Protein AF-A0A975DKU7-F1 (afdb_monomer_lite)

Organism: NCBI:txid882626

Foldseek 3Di:
DQLVDAPRKDFFDFDFPVCVPSWAFPWFPFKAKKFKKAFLPADDDDLDPDDLLVFAEEDAPRDPQQRVCVVSPDDVVGRYHHDHDVLVRVVCRLVVVGGIGIGRADDVVSCVVNVHDPNRMDTPVVDIDITTTTMTHRPNYDDPDD

Sequence (146 aa):
MANENKNTVIYSLFRTSKRESNFHWIGPLGAIPFYVYTTSDGSIVDLVNNDLDDYIAVAVRDSAEADLLKQKGFHESRNLIVVKDYLAVWTMLKLKRADFTIAHKPYQGIIEEAHLKEEDFKTLETISLSMPLYVAASLSTDLETR

Structure (mmCIF, N/CA/C/O backbone):
data_AF-A0A975DKU7-F1
#
_entry.id   AF-A0A975DKU7-F1
#
loop_
_atom_site.group_PDB
_atom_site.id
_atom_site.type_symbol
_atom_site.label_atom_id
_atom_site.label_alt_id
_atom_site.label_comp_id
_atom_site.label_asym_id
_atom_site.label_entity_id
_atom_site.label_seq_id
_atom_site.pdbx_PDB_ins_code
_atom_site.Cartn_x
_atom_site.Cartn_y
_atom_site.Cartn_z
_atom_site.occupancy
_atom_site.B_iso_or_equiv
_atom_site.auth_seq_id
_atom_site.auth_comp_id
_atom_site.auth_asym_id
_atom_site.auth_atom_id
_atom_site.pdbx_PDB_model_num
ATOM 1 N N . MET A 1 1 ? 5.394 8.937 -22.432 1.00 52.25 1 MET A N 1
ATOM 2 C CA . MET A 1 1 ? 5.814 8.613 -21.040 1.00 52.25 1 MET A CA 1
ATOM 3 C C . MET A 1 1 ? 7.195 7.939 -21.072 1.00 52.25 1 MET A C 1
ATOM 5 O O . MET A 1 1 ? 7.672 7.632 -22.155 1.00 52.25 1 MET A O 1
ATOM 9 N N . ALA A 1 2 ? 7.885 7.739 -19.938 1.00 61.38 2 ALA A N 1
ATOM 10 C CA . ALA A 1 2 ? 9.264 7.204 -19.930 1.00 61.38 2 ALA A CA 1
ATOM 11 C C . ALA A 1 2 ? 9.408 5.786 -20.541 1.00 61.38 2 ALA A C 1
ATOM 13 O O . ALA A 1 2 ? 10.485 5.420 -20.996 1.00 61.38 2 ALA A O 1
ATOM 14 N N . ASN A 1 3 ? 8.325 5.008 -20.599 1.00 60.31 3 ASN A N 1
ATOM 15 C CA . ASN A 1 3 ? 8.243 3.657 -21.175 1.00 60.31 3 ASN A CA 1
ATOM 16 C C . ASN A 1 3 ? 8.091 3.612 -22.710 1.00 60.31 3 ASN A C 1
ATOM 18 O O . ASN A 1 3 ? 7.922 2.532 -23.267 1.00 60.31 3 ASN A O 1
ATOM 22 N N . GLU A 1 4 ? 8.087 4.762 -23.386 1.00 64.06 4 GLU A N 1
ATOM 23 C CA . GLU A 1 4 ? 7.928 4.847 -24.848 1.00 64.06 4 GLU A CA 1
ATOM 24 C C . GLU A 1 4 ? 9.229 5.289 -25.532 1.00 64.06 4 GLU A C 1
ATOM 26 O O . GLU A 1 4 ? 9.438 5.036 -26.718 1.00 64.06 4 GLU A O 1
ATOM 31 N N . ASN A 1 5 ? 10.162 5.870 -24.774 1.00 70.31 5 ASN A N 1
ATOM 32 C CA . ASN A 1 5 ? 11.401 6.421 -25.304 1.00 70.31 5 ASN A CA 1
ATOM 33 C C . ASN A 1 5 ? 12.505 5.360 -25.343 1.00 70.31 5 ASN A C 1
ATOM 35 O O . ASN A 1 5 ? 12.824 4.732 -24.330 1.00 70.31 5 ASN A O 1
ATOM 39 N N . LYS A 1 6 ? 13.124 5.199 -26.515 1.00 72.44 6 LYS A N 1
ATOM 40 C CA . LYS A 1 6 ? 14.262 4.294 -26.706 1.00 72.44 6 LYS A CA 1
ATOM 41 C C . LYS A 1 6 ? 15.428 4.705 -25.798 1.00 72.44 6 LYS A C 1
ATOM 43 O O . LYS A 1 6 ? 15.621 5.893 -25.547 1.00 72.44 6 LYS A O 1
ATOM 48 N N . ASN A 1 7 ? 16.202 3.730 -25.316 1.00 72.75 7 ASN A N 1
ATOM 49 C CA . ASN A 1 7 ? 17.373 3.932 -24.449 1.00 72.75 7 ASN A CA 1
ATOM 50 C C . ASN A 1 7 ? 17.055 4.621 -23.109 1.00 72.75 7 ASN A C 1
ATOM 52 O O . ASN A 1 7 ? 17.897 5.322 -22.549 1.00 72.75 7 ASN A O 1
ATOM 56 N N . THR A 1 8 ? 15.842 4.424 -22.585 1.00 78.94 8 THR A N 1
ATOM 57 C CA . THR A 1 8 ? 15.452 4.946 -21.268 1.00 78.94 8 THR A CA 1
ATOM 58 C C . THR A 1 8 ? 15.584 3.860 -20.209 1.00 78.94 8 THR A C 1
ATOM 60 O O . THR A 1 8 ? 14.974 2.793 -20.326 1.00 78.94 8 THR A O 1
ATOM 63 N N . VAL A 1 9 ? 16.354 4.162 -19.162 1.00 80.25 9 VAL A N 1
ATOM 64 C CA . VAL A 1 9 ? 16.490 3.345 -17.951 1.00 80.25 9 VAL A CA 1
ATOM 65 C C . VAL A 1 9 ? 15.827 4.073 -16.788 1.00 80.25 9 VAL A C 1
ATOM 67 O O . VAL A 1 9 ? 16.052 5.262 -16.570 1.00 80.25 9 VAL A O 1
ATOM 70 N N . ILE A 1 10 ? 15.007 3.343 -16.042 1.00 82.19 10 ILE A N 1
ATOM 71 C CA . ILE A 1 10 ? 14.333 3.794 -14.831 1.00 82.19 10 ILE A CA 1
ATOM 72 C C . ILE A 1 10 ? 14.997 3.101 -13.647 1.00 82.19 10 ILE A C 1
ATOM 74 O O . ILE A 1 10 ? 15.033 1.871 -13.562 1.00 82.19 10 ILE A O 1
ATOM 78 N N . TYR A 1 11 ? 15.511 3.911 -12.729 1.00 81.62 11 TYR A N 1
ATOM 79 C CA . TYR A 1 11 ? 16.084 3.455 -11.471 1.00 81.62 11 TYR A CA 1
ATOM 80 C C . TYR A 1 11 ? 15.029 3.499 -10.362 1.00 81.62 11 TYR A C 1
ATOM 82 O O . TYR A 1 11 ? 14.136 4.345 -10.381 1.00 81.62 11 TYR A O 1
ATOM 90 N N . SER A 1 12 ? 15.162 2.605 -9.380 1.00 83.94 12 SER A N 1
ATOM 91 C CA . SER A 1 12 ? 14.363 2.606 -8.148 1.00 83.94 12 SER A CA 1
ATOM 92 C C . SER A 1 12 ? 12.852 2.456 -8.369 1.00 83.94 12 SER A C 1
ATOM 94 O O . SER A 1 12 ? 12.054 3.211 -7.815 1.00 83.94 12 SER A O 1
ATOM 96 N N . LEU A 1 13 ? 12.446 1.459 -9.160 1.00 88.88 13 LEU A N 1
ATOM 97 C CA . LEU A 1 13 ? 11.037 1.166 -9.429 1.00 88.88 13 LEU A CA 1
ATOM 98 C C . LEU A 1 13 ? 10.574 -0.088 -8.679 1.00 88.88 13 LEU A C 1
ATOM 100 O O . LEU A 1 13 ? 11.222 -1.131 -8.754 1.00 88.88 13 LEU A O 1
ATOM 104 N N . PHE A 1 14 ? 9.419 -0.027 -8.015 1.00 90.12 14 PHE A N 1
ATOM 105 C CA . PHE A 1 14 ? 8.761 -1.246 -7.545 1.00 90.12 14 PHE A CA 1
ATOM 106 C C . PHE A 1 14 ? 8.181 -2.037 -8.714 1.00 90.12 14 PHE A C 1
ATOM 108 O O . PHE A 1 14 ? 7.436 -1.492 -9.540 1.00 90.12 14 PHE A O 1
ATOM 115 N N . ARG A 1 15 ? 8.490 -3.334 -8.739 1.00 90.56 15 ARG A N 1
ATOM 116 C CA . ARG A 1 15 ? 7.878 -4.304 -9.643 1.00 90.56 15 ARG A CA 1
ATOM 117 C C . ARG A 1 15 ? 6.507 -4.686 -9.105 1.00 90.56 15 ARG A C 1
ATOM 119 O O . ARG A 1 15 ? 6.398 -5.203 -7.999 1.00 90.56 15 ARG A O 1
ATOM 126 N N . THR A 1 16 ? 5.473 -4.377 -9.877 1.00 91.50 16 THR A N 1
ATOM 127 C CA . THR A 1 16 ? 4.075 -4.668 -9.541 1.00 91.50 16 THR A CA 1
ATOM 128 C C . THR A 1 16 ? 3.430 -5.418 -10.691 1.00 91.50 16 THR A C 1
ATOM 130 O O . THR A 1 16 ? 3.835 -5.259 -11.844 1.00 91.50 16 THR A O 1
ATOM 133 N N . SER A 1 17 ? 2.373 -6.164 -10.400 1.00 89.81 17 SER A N 1
ATOM 134 C CA . SER A 1 17 ? 1.578 -6.916 -11.373 1.00 89.81 17 SER A CA 1
ATOM 135 C C . SER A 1 17 ? 1.093 -6.014 -12.511 1.00 89.81 17 SER A C 1
ATOM 137 O O . SER A 1 17 ? 1.101 -6.404 -13.674 1.00 89.81 17 SER A O 1
ATOM 139 N N . LYS A 1 18 ? 0.744 -4.758 -12.197 1.00 90.94 18 LYS A N 1
ATOM 140 C CA . LYS A 1 18 ? 0.323 -3.753 -13.184 1.00 90.94 18 LYS A CA 1
ATOM 141 C C . LYS A 1 18 ? 1.437 -3.323 -14.140 1.00 90.94 18 LYS A C 1
ATOM 143 O O . LYS A 1 18 ? 1.153 -2.931 -15.272 1.00 90.94 18 LYS A O 1
ATOM 148 N N . ARG A 1 19 ? 2.686 -3.312 -13.670 1.00 89.69 19 ARG A N 1
ATOM 149 C CA . ARG A 1 19 ? 3.863 -2.850 -14.425 1.00 89.69 19 ARG A CA 1
ATOM 150 C C . ARG A 1 19 ? 4.666 -3.986 -15.033 1.00 89.69 19 ARG A C 1
ATOM 152 O O . ARG A 1 19 ? 5.555 -3.708 -15.830 1.00 89.69 19 ARG A O 1
ATOM 159 N N . GLU A 1 20 ? 4.347 -5.223 -14.678 1.00 91.50 20 GLU A N 1
ATOM 160 C CA . GLU A 1 20 ? 5.094 -6.417 -15.049 1.00 91.50 20 GLU A CA 1
ATOM 161 C C . GLU A 1 20 ? 5.370 -6.486 -16.553 1.00 91.50 20 GLU A C 1
ATOM 163 O O . GLU A 1 20 ? 6.514 -6.660 -16.960 1.00 91.50 20 GLU A O 1
ATOM 168 N N . SER A 1 21 ? 4.347 -6.232 -17.369 1.00 91.00 21 SER A N 1
ATOM 169 C CA . SER A 1 21 ? 4.423 -6.257 -18.831 1.00 91.00 21 SER A CA 1
ATOM 170 C C . SER A 1 21 ? 4.920 -4.962 -19.476 1.00 91.00 21 SER A C 1
ATOM 172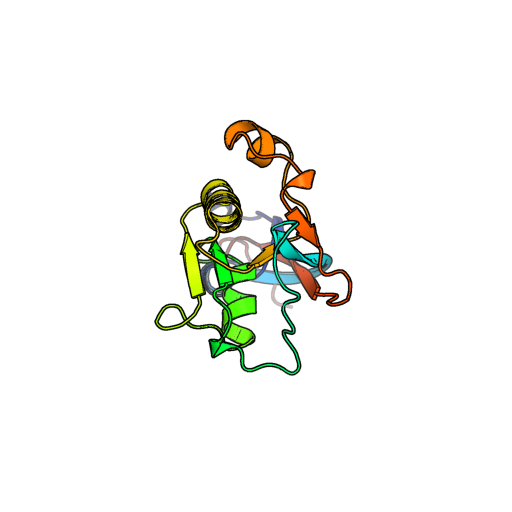 O O . SER A 1 21 ? 5.004 -4.904 -20.697 1.00 91.00 21 SER A O 1
ATOM 174 N N . ASN A 1 22 ? 5.181 -3.901 -18.707 1.00 87.69 22 ASN A N 1
ATOM 175 C CA . ASN A 1 22 ? 5.426 -2.558 -19.252 1.00 87.69 22 ASN A CA 1
ATOM 176 C C . ASN A 1 22 ? 6.913 -2.216 -19.383 1.00 87.69 22 ASN A C 1
ATOM 178 O O . ASN A 1 22 ? 7.241 -1.147 -19.901 1.00 87.69 22 ASN A O 1
ATOM 182 N N . PHE A 1 23 ? 7.800 -3.080 -18.888 1.00 89.31 23 PHE A N 1
ATOM 183 C CA . PHE A 1 23 ? 9.234 -2.832 -18.835 1.00 89.31 23 PHE A CA 1
ATOM 184 C C . PHE A 1 23 ? 10.042 -4.110 -19.028 1.00 89.31 23 PHE A C 1
ATOM 186 O O . PHE A 1 23 ? 9.603 -5.203 -18.675 1.00 89.31 23 PHE A O 1
ATOM 193 N N . HIS A 1 24 ? 11.277 -3.939 -19.491 1.00 88.62 24 HIS A N 1
ATOM 194 C CA . HIS A 1 24 ? 12.308 -4.961 -19.366 1.00 88.62 24 HIS A CA 1
ATOM 195 C C . HIS A 1 24 ? 12.924 -4.862 -17.968 1.00 88.62 24 HIS A C 1
ATOM 197 O O . HIS A 1 24 ? 13.623 -3.894 -17.660 1.00 88.62 24 HIS A O 1
ATOM 203 N N . TRP A 1 25 ? 12.652 -5.837 -17.101 1.00 90.75 25 TRP A N 1
ATOM 204 C CA . TRP A 1 25 ? 13.205 -5.878 -15.743 1.00 90.75 25 TRP A CA 1
ATOM 205 C C . TRP A 1 25 ? 14.655 -6.367 -15.774 1.00 90.75 25 TRP A C 1
ATOM 207 O O . TRP A 1 25 ? 14.902 -7.557 -15.946 1.00 90.75 25 TRP A O 1
ATOM 217 N N . ILE A 1 26 ? 15.610 -5.450 -15.596 1.00 90.25 26 ILE A N 1
ATOM 218 C CA . ILE A 1 26 ? 17.047 -5.756 -15.670 1.00 90.25 26 ILE A CA 1
ATOM 219 C C . ILE A 1 26 ? 17.493 -6.530 -14.426 1.00 90.25 26 ILE A C 1
ATOM 221 O O . ILE A 1 26 ? 18.200 -7.529 -14.528 1.00 90.25 26 ILE A O 1
ATOM 225 N N . GLY A 1 27 ? 17.080 -6.077 -13.241 1.00 88.06 27 GLY A N 1
ATOM 226 C CA . GLY A 1 27 ? 17.447 -6.725 -11.985 1.00 88.06 27 GLY A CA 1
ATOM 227 C C . GLY A 1 27 ? 17.174 -5.871 -10.746 1.00 88.06 27 GLY A C 1
ATOM 228 O O . GLY A 1 27 ? 16.809 -4.696 -10.872 1.00 88.06 27 GLY A O 1
ATOM 229 N N . PRO A 1 28 ? 17.313 -6.459 -9.545 1.00 88.69 28 PRO A N 1
ATOM 230 C CA . PRO A 1 28 ? 17.138 -5.741 -8.292 1.00 88.69 28 PRO A CA 1
ATOM 231 C C . PRO A 1 28 ? 18.277 -4.735 -8.077 1.00 88.69 28 PRO A C 1
ATOM 233 O O . PRO A 1 28 ? 19.443 -5.032 -8.321 1.00 88.69 28 PRO A O 1
ATOM 236 N N . LEU A 1 29 ? 17.928 -3.546 -7.593 1.00 88.75 29 LEU A N 1
ATOM 237 C CA . LEU A 1 29 ? 18.855 -2.478 -7.211 1.00 88.75 29 LEU A CA 1
ATOM 238 C C . LEU A 1 29 ? 19.160 -2.497 -5.705 1.00 88.75 29 LEU A C 1
ATOM 240 O O . LEU A 1 29 ? 20.236 -2.100 -5.272 1.00 88.75 29 LEU A O 1
ATOM 244 N N . GLY A 1 30 ? 18.193 -2.942 -4.910 1.00 87.25 30 GLY A N 1
ATOM 245 C CA . GLY A 1 30 ? 18.225 -2.945 -3.453 1.00 87.25 30 GLY A CA 1
ATOM 246 C C . GLY A 1 30 ? 16.826 -3.212 -2.915 1.00 87.25 30 GLY A C 1
ATOM 247 O O . GLY A 1 30 ? 15.926 -3.557 -3.679 1.00 87.25 30 GLY A O 1
ATOM 248 N N . ALA A 1 31 ? 16.618 -3.033 -1.618 1.00 87.44 31 ALA A N 1
ATOM 249 C CA . ALA A 1 31 ? 15.294 -3.122 -1.019 1.00 87.44 31 ALA A CA 1
ATOM 250 C C . ALA A 1 31 ? 15.120 -2.026 0.027 1.00 87.44 31 ALA A C 1
ATOM 252 O O . ALA A 1 31 ? 16.100 -1.596 0.639 1.00 87.44 31 ALA A O 1
ATOM 253 N N . ILE A 1 32 ? 13.885 -1.566 0.206 1.00 87.50 32 ILE A N 1
ATOM 254 C CA . ILE A 1 32 ? 13.561 -0.568 1.224 1.00 87.50 32 ILE A CA 1
ATOM 255 C C . ILE A 1 32 ? 12.601 -1.157 2.257 1.00 87.50 32 ILE A C 1
ATOM 257 O O . ILE A 1 32 ? 11.763 -1.996 1.898 1.00 87.50 32 ILE A O 1
ATOM 261 N N . PRO A 1 33 ? 12.719 -0.744 3.529 1.00 86.81 33 PRO A N 1
ATOM 262 C CA . PRO A 1 33 ? 11.863 -1.263 4.576 1.00 86.81 33 PRO A CA 1
ATOM 263 C C . PRO A 1 33 ? 10.443 -0.713 4.437 1.00 86.81 33 PRO A C 1
ATOM 265 O O . PRO A 1 33 ? 10.226 0.450 4.104 1.00 86.81 33 PRO A O 1
ATOM 268 N N . PHE A 1 34 ? 9.473 -1.564 4.724 1.00 89.06 34 PHE A N 1
ATOM 269 C CA . PHE A 1 34 ? 8.078 -1.209 4.901 1.00 89.06 34 PHE A CA 1
ATOM 270 C C . PHE A 1 34 ? 7.623 -1.706 6.268 1.00 89.06 34 PHE A C 1
ATOM 272 O O . PHE A 1 34 ? 8.050 -2.758 6.747 1.00 89.06 34 PHE A O 1
ATOM 279 N N . TYR A 1 35 ? 6.725 -0.944 6.874 1.00 88.88 35 TYR A N 1
ATOM 280 C CA . TYR A 1 35 ? 6.186 -1.190 8.198 1.00 88.88 35 TYR A CA 1
ATOM 281 C C . TYR A 1 35 ? 4.669 -1.222 8.134 1.00 88.88 35 TYR A C 1
ATOM 283 O O . TYR A 1 35 ? 4.042 -0.622 7.255 1.00 88.88 35 TYR A O 1
ATOM 291 N N . VAL A 1 36 ? 4.078 -1.920 9.095 1.00 90.44 36 VAL A N 1
ATOM 292 C CA . VAL A 1 36 ? 2.637 -1.891 9.317 1.00 90.44 36 VAL A CA 1
ATOM 293 C C . VAL A 1 36 ? 2.308 -0.656 10.144 1.00 90.44 36 VAL A C 1
ATOM 295 O O . VAL A 1 36 ? 2.844 -0.482 11.236 1.00 90.44 36 VAL A O 1
ATOM 298 N N . TYR A 1 37 ? 1.429 0.188 9.620 1.00 91.62 37 TYR A N 1
ATOM 299 C CA . TYR A 1 37 ? 0.924 1.380 10.288 1.00 91.62 37 TYR A CA 1
ATOM 300 C C . TYR A 1 37 ? -0.532 1.184 10.684 1.00 91.62 37 TYR A C 1
ATOM 302 O O . TYR A 1 37 ? -1.345 0.764 9.865 1.00 91.62 37 TYR A O 1
ATOM 310 N N . THR A 1 38 ? -0.859 1.560 11.915 1.00 92.31 38 THR A N 1
ATOM 311 C CA . THR A 1 38 ? -2.228 1.628 12.445 1.00 92.31 38 THR A CA 1
ATOM 312 C C . THR A 1 38 ? -2.424 2.955 13.187 1.00 92.31 38 THR A C 1
ATOM 314 O O . THR A 1 38 ? -1.467 3.724 13.336 1.00 92.31 38 THR A O 1
ATOM 317 N N . THR A 1 39 ? -3.642 3.267 13.638 1.00 92.00 39 THR A N 1
ATOM 318 C CA . THR A 1 39 ? -3.868 4.446 14.488 1.00 92.00 39 THR A CA 1
ATOM 319 C C . THR A 1 39 ? -3.131 4.294 15.818 1.00 92.00 39 THR A C 1
ATOM 321 O O . THR A 1 39 ? -2.868 3.185 16.286 1.00 92.00 39 THR A O 1
ATOM 324 N N . SER A 1 40 ? -2.775 5.404 16.461 1.00 89.62 40 SER A N 1
ATOM 325 C CA . SER A 1 40 ? -2.040 5.377 17.733 1.00 89.62 40 SER A CA 1
ATOM 326 C C . SER A 1 40 ? -2.773 4.589 18.830 1.00 89.62 40 SER A C 1
ATOM 328 O O . SER A 1 40 ? -2.144 3.862 19.606 1.00 89.62 40 SER A O 1
ATOM 330 N N . ASP A 1 41 ? -4.105 4.619 18.821 1.00 88.94 41 ASP A N 1
ATOM 331 C CA . ASP A 1 41 ? -4.990 3.842 19.695 1.00 88.94 41 ASP A CA 1
ATOM 332 C C . ASP A 1 41 ? -5.436 2.484 19.115 1.00 88.94 41 ASP A C 1
ATOM 334 O O . ASP A 1 41 ? -6.200 1.766 19.756 1.00 88.94 41 ASP A O 1
ATOM 338 N N . GLY A 1 42 ? -4.959 2.118 17.923 1.00 82.69 42 GLY A N 1
ATOM 339 C CA . GLY A 1 42 ? -5.309 0.879 17.234 1.00 82.69 42 GLY A CA 1
ATOM 340 C C . GLY A 1 42 ? -4.725 -0.370 17.896 1.00 82.69 42 GLY A C 1
ATOM 341 O O . GLY A 1 42 ? -3.691 -0.323 18.575 1.00 82.69 42 GLY A O 1
ATOM 342 N N . SER A 1 43 ? -5.389 -1.505 17.693 1.00 79.88 43 SER A N 1
ATOM 343 C CA . SER A 1 43 ? -4.930 -2.814 18.165 1.00 79.88 43 SER A CA 1
ATOM 344 C C . SER A 1 43 ? -3.664 -3.271 17.432 1.00 79.88 43 SER A C 1
ATOM 346 O O . SER A 1 43 ? -3.360 -2.821 16.327 1.00 79.88 43 SER A O 1
ATOM 348 N N . ILE A 1 44 ? -2.915 -4.193 18.042 1.00 79.62 44 ILE A N 1
ATOM 349 C CA . ILE A 1 44 ? -1.807 -4.865 17.355 1.00 79.62 44 ILE A CA 1
ATOM 350 C C . ILE A 1 44 ? -2.400 -5.767 16.267 1.00 79.62 44 ILE A C 1
ATOM 352 O O . ILE A 1 44 ? -3.282 -6.583 16.537 1.00 79.62 44 ILE A O 1
ATOM 356 N N . VAL A 1 45 ? -1.904 -5.612 15.042 1.00 75.50 45 VAL A N 1
ATOM 357 C CA . VAL A 1 45 ? -2.218 -6.484 13.910 1.00 75.50 45 VAL A CA 1
ATOM 358 C C . VAL A 1 45 ? -1.151 -7.570 13.841 1.00 75.50 45 VAL A C 1
ATOM 360 O O . VAL A 1 45 ? 0.018 -7.272 13.594 1.00 75.50 45 VAL A O 1
ATOM 363 N N . ASP A 1 46 ? -1.545 -8.822 14.071 1.00 76.38 46 ASP A N 1
ATOM 364 C CA . ASP A 1 46 ? -0.665 -9.976 13.876 1.00 76.38 46 ASP A CA 1
ATOM 365 C C . ASP A 1 46 ? -0.895 -10.554 12.474 1.00 76.38 46 ASP A C 1
ATOM 367 O O . ASP A 1 46 ? -1.866 -11.263 12.227 1.00 76.38 46 ASP A O 1
ATOM 371 N N . LEU A 1 47 ? 0.009 -10.239 11.543 1.00 73.56 47 LEU A N 1
ATOM 372 C CA . LEU A 1 47 ? -0.037 -10.749 10.165 1.00 73.56 47 LEU A CA 1
ATOM 373 C C . LEU A 1 47 ? 0.506 -12.185 10.019 1.00 73.56 47 LEU A C 1
ATOM 375 O O . LEU A 1 47 ? 0.681 -12.645 8.889 1.00 73.56 47 LEU A O 1
ATOM 379 N N . VAL A 1 48 ? 0.858 -12.854 11.121 1.00 69.94 48 VAL A N 1
ATOM 380 C CA . VAL A 1 48 ? 1.484 -14.184 11.133 1.00 69.94 48 VAL A CA 1
ATOM 381 C C . VAL A 1 48 ? 0.569 -15.233 11.763 1.00 69.94 48 VAL A C 1
ATOM 383 O O . VAL A 1 48 ? 0.450 -16.318 11.200 1.00 69.94 48 VAL A O 1
ATOM 386 N N . ASN A 1 49 ? -0.061 -14.935 12.905 1.00 65.44 49 ASN A N 1
ATOM 387 C CA . ASN A 1 49 ? -0.766 -15.949 13.705 1.00 65.44 49 ASN A CA 1
ATOM 388 C C . ASN A 1 49 ? -2.289 -15.769 13.811 1.00 65.44 49 ASN A C 1
ATOM 390 O O . ASN A 1 49 ? -2.953 -16.693 14.280 1.00 65.44 49 ASN A O 1
ATOM 394 N N . ASN A 1 50 ? -2.844 -14.621 13.411 1.00 64.94 50 ASN A N 1
ATOM 395 C CA . ASN A 1 50 ? -4.288 -14.377 13.473 1.00 64.94 50 ASN A CA 1
ATOM 396 C C . ASN A 1 50 ? -4.986 -14.685 12.148 1.00 64.94 50 ASN A C 1
ATOM 398 O O . ASN A 1 50 ? -4.358 -14.725 11.087 1.00 64.94 50 ASN A O 1
ATOM 402 N N . ASP A 1 51 ? -6.305 -14.872 12.226 1.00 76.12 51 ASP A N 1
ATOM 403 C CA . ASP A 1 51 ? -7.143 -14.914 11.036 1.00 76.12 51 ASP A CA 1
ATOM 404 C C . ASP A 1 51 ? -7.096 -13.539 10.358 1.00 76.12 51 ASP A C 1
ATOM 406 O O . ASP A 1 51 ? -7.470 -12.515 10.930 1.00 76.12 51 ASP A O 1
ATOM 410 N N . LEU A 1 52 ? -6.576 -13.505 9.133 1.00 81.88 52 LEU A N 1
ATOM 411 C CA . LEU A 1 52 ? -6.452 -12.272 8.359 1.00 81.88 52 LEU A CA 1
ATOM 412 C C . LEU A 1 52 ? -7.824 -11.669 8.037 1.00 81.88 52 LEU A C 1
ATOM 414 O O . LEU A 1 52 ? -7.907 -10.485 7.707 1.00 81.88 52 LEU A O 1
ATOM 418 N N . ASP A 1 53 ? -8.888 -12.468 8.124 1.00 84.44 53 ASP A N 1
ATOM 419 C CA . ASP A 1 53 ? -10.258 -12.031 7.880 1.00 84.44 53 ASP A CA 1
ATOM 420 C C . ASP A 1 53 ? -10.774 -11.058 8.962 1.00 84.44 53 ASP A C 1
ATOM 422 O O . ASP A 1 53 ? -11.702 -10.297 8.686 1.00 84.44 53 ASP A O 1
ATOM 426 N N . ASP A 1 54 ? -10.132 -10.997 10.136 1.00 88.81 54 ASP A N 1
ATOM 427 C CA . ASP A 1 54 ? -10.485 -10.068 11.221 1.00 88.81 54 ASP A CA 1
ATOM 428 C C . ASP A 1 54 ? -9.985 -8.631 10.992 1.00 88.81 54 ASP A C 1
ATOM 430 O O . ASP A 1 54 ? -10.365 -7.718 11.729 1.00 88.81 54 ASP A O 1
ATOM 434 N N . TYR A 1 55 ? -9.133 -8.409 9.986 1.00 92.19 55 TYR A N 1
ATOM 435 C CA . TYR A 1 55 ? -8.496 -7.116 9.745 1.00 92.19 55 TYR A CA 1
ATOM 436 C C . TYR A 1 55 ? -8.820 -6.555 8.372 1.00 92.19 55 TYR A C 1
ATOM 438 O O . TYR A 1 55 ? -8.671 -7.232 7.363 1.00 92.19 55 TYR A O 1
ATOM 446 N N . ILE A 1 56 ? -9.130 -5.266 8.306 1.00 95.56 56 ILE A N 1
ATOM 447 C CA . ILE A 1 56 ? -9.319 -4.527 7.062 1.00 95.56 56 ILE A CA 1
ATOM 448 C C . ILE A 1 56 ? -8.033 -3.769 6.731 1.00 95.56 56 ILE A C 1
ATOM 450 O O . ILE A 1 56 ? -7.672 -2.792 7.390 1.00 95.56 56 ILE A O 1
ATOM 454 N N . ALA A 1 57 ? -7.354 -4.183 5.664 1.00 96.56 57 ALA A N 1
ATOM 455 C CA . ALA A 1 57 ? -6.194 -3.477 5.137 1.00 96.56 57 ALA A CA 1
ATOM 456 C C . ALA A 1 57 ? -6.610 -2.391 4.134 1.00 96.56 57 ALA A C 1
ATOM 458 O O . ALA A 1 57 ? -7.596 -2.545 3.411 1.00 96.56 57 ALA A O 1
ATOM 459 N N . VAL A 1 58 ? -5.826 -1.317 4.020 1.00 97.69 58 VAL A N 1
ATOM 460 C CA . VAL A 1 58 ? -5.970 -0.316 2.950 1.00 97.69 58 VAL A CA 1
ATOM 461 C C . VAL A 1 58 ? -4.653 -0.108 2.201 1.00 97.69 58 VAL A C 1
ATOM 463 O O . VAL A 1 58 ? -3.592 -0.076 2.813 1.00 97.69 58 VAL A O 1
ATOM 466 N N . ALA A 1 59 ? -4.710 0.032 0.874 1.00 97.50 59 ALA A N 1
ATOM 467 C CA . ALA A 1 59 ? -3.552 0.341 0.030 1.00 97.50 59 ALA A CA 1
ATOM 468 C C . ALA A 1 59 ? -3.951 1.122 -1.231 1.00 97.50 59 ALA A C 1
ATOM 470 O O . ALA A 1 59 ? -5.127 1.214 -1.585 1.00 97.50 59 ALA A O 1
ATOM 471 N N . VAL A 1 60 ? -2.971 1.688 -1.939 1.00 96.88 60 VAL A N 1
ATOM 472 C CA . VAL A 1 60 ? -3.215 2.337 -3.235 1.00 96.88 60 VAL A CA 1
ATOM 473 C C . VAL A 1 60 ? -3.441 1.269 -4.310 1.00 96.88 60 VAL A C 1
ATOM 475 O O . VAL A 1 60 ? -2.758 0.249 -4.355 1.00 96.88 60 VAL A O 1
ATOM 478 N N . ARG A 1 61 ? -4.415 1.483 -5.196 1.00 96.81 61 ARG A N 1
ATOM 479 C CA . ARG A 1 61 ? -4.697 0.568 -6.309 1.00 96.81 61 ARG A CA 1
ATOM 480 C C . ARG A 1 61 ? -3.456 0.384 -7.189 1.00 96.81 61 ARG A C 1
ATOM 482 O O . ARG A 1 61 ? -2.764 1.351 -7.493 1.00 96.81 61 ARG A O 1
ATOM 489 N N . ASP A 1 62 ? -3.219 -0.853 -7.625 1.00 94.25 62 ASP A N 1
ATOM 490 C CA . ASP A 1 62 ? -2.100 -1.244 -8.498 1.00 94.25 62 ASP A CA 1
ATOM 491 C C . ASP A 1 62 ? -0.697 -0.933 -7.924 1.00 94.25 62 ASP A C 1
ATOM 493 O O . ASP A 1 62 ? 0.302 -0.919 -8.658 1.00 94.25 62 ASP A O 1
ATOM 497 N N . SER A 1 63 ? -0.614 -0.679 -6.613 1.00 94.31 63 SER A N 1
ATOM 498 C CA . SER A 1 63 ? 0.633 -0.410 -5.906 1.00 94.31 63 SER A CA 1
ATOM 499 C C . SER A 1 63 ? 1.314 -1.695 -5.442 1.00 94.31 63 SER A C 1
ATOM 501 O O . SER A 1 63 ? 0.719 -2.775 -5.397 1.00 94.31 63 SER A O 1
ATOM 503 N N . ALA A 1 64 ? 2.588 -1.576 -5.080 1.00 92.62 64 ALA A N 1
ATOM 504 C CA . ALA A 1 64 ? 3.361 -2.713 -4.609 1.00 92.62 64 ALA A CA 1
ATOM 505 C C . ALA A 1 64 ? 2.836 -3.219 -3.251 1.00 92.62 64 ALA A C 1
ATOM 507 O O . ALA A 1 64 ? 2.839 -4.417 -2.983 1.00 92.62 64 ALA A O 1
ATOM 508 N N . GLU A 1 65 ? 2.343 -2.311 -2.409 1.00 94.25 65 GLU A N 1
ATOM 509 C CA . GLU A 1 65 ? 1.718 -2.601 -1.120 1.00 94.25 65 GLU A CA 1
ATOM 510 C C . GLU A 1 65 ? 0.413 -3.388 -1.300 1.00 94.25 65 GLU A C 1
ATOM 512 O O . GLU A 1 65 ? 0.187 -4.364 -0.586 1.00 94.25 65 GLU A O 1
ATOM 517 N N . ALA A 1 66 ? -0.416 -3.025 -2.288 1.00 96.06 66 A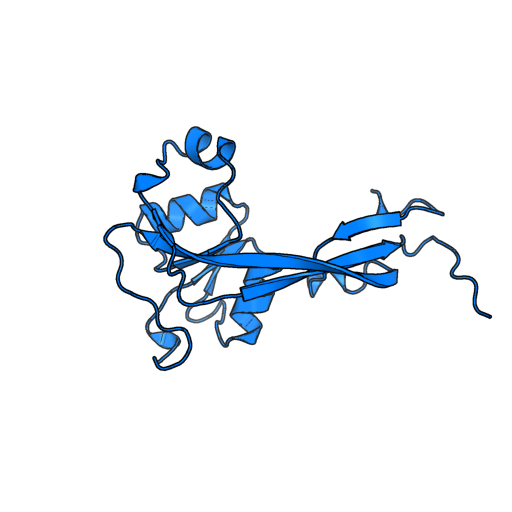LA A N 1
ATOM 518 C CA . ALA A 1 66 ? -1.622 -3.783 -2.614 1.00 96.06 66 ALA A CA 1
ATOM 519 C C . ALA A 1 66 ? -1.291 -5.200 -3.106 1.00 96.06 66 ALA A C 1
ATOM 521 O O . ALA A 1 66 ? -1.934 -6.159 -2.680 1.00 96.06 66 ALA A O 1
ATOM 522 N N . ASP A 1 67 ? -0.275 -5.348 -3.958 1.00 94.38 67 ASP A N 1
ATOM 523 C CA . ASP A 1 67 ? 0.189 -6.662 -4.413 1.00 94.38 67 ASP A CA 1
ATOM 524 C C . ASP A 1 67 ? 0.730 -7.510 -3.254 1.00 94.38 67 ASP A C 1
ATOM 526 O O . ASP A 1 67 ? 0.419 -8.697 -3.163 1.00 94.38 67 ASP A O 1
ATOM 530 N N . LEU A 1 68 ? 1.484 -6.906 -2.332 1.00 91.56 68 LEU A N 1
ATOM 531 C CA . LEU A 1 68 ? 1.998 -7.585 -1.143 1.00 91.56 68 LEU A CA 1
ATOM 532 C C . LEU A 1 68 ? 0.868 -8.054 -0.216 1.00 91.56 68 LEU A C 1
ATOM 534 O O . LEU A 1 68 ? 0.901 -9.184 0.268 1.00 91.56 68 LEU A O 1
ATOM 538 N N . LEU A 1 69 ? -0.144 -7.217 0.018 1.00 93.56 69 LEU A N 1
ATOM 539 C CA . LEU A 1 69 ? -1.322 -7.587 0.809 1.00 93.56 69 LEU A CA 1
ATOM 540 C C . LEU A 1 69 ? -2.086 -8.743 0.154 1.00 93.56 69 LEU A C 1
ATOM 542 O O . LEU A 1 69 ? -2.440 -9.706 0.833 1.00 93.56 69 LEU A O 1
ATOM 546 N N . LYS A 1 70 ? -2.261 -8.710 -1.173 1.00 94.44 70 LYS A N 1
ATOM 547 C CA . LYS A 1 70 ? -2.876 -9.812 -1.929 1.00 94.44 70 LYS A CA 1
ATOM 548 C C . LYS A 1 70 ? -2.085 -11.111 -1.808 1.00 94.44 70 LYS A C 1
ATOM 550 O O . LYS A 1 70 ? -2.675 -12.157 -1.558 1.00 94.44 70 LYS A O 1
ATOM 555 N N . GLN A 1 71 ? -0.756 -11.052 -1.912 1.00 90.88 71 GLN A N 1
ATOM 556 C CA . GLN A 1 71 ? 0.117 -12.217 -1.708 1.00 90.88 71 GLN A CA 1
ATOM 557 C C . GLN A 1 71 ? 0.025 -12.782 -0.287 1.00 90.88 71 GLN A C 1
ATOM 559 O O . GLN A 1 71 ? 0.183 -13.984 -0.096 1.00 90.88 71 GLN A O 1
ATOM 564 N N . LYS A 1 72 ? -0.249 -11.929 0.704 1.00 88.69 72 LYS A N 1
ATOM 565 C CA . LYS A 1 72 ? -0.474 -12.341 2.092 1.00 88.69 72 LYS A CA 1
ATOM 566 C C . LYS A 1 72 ? -1.870 -12.916 2.348 1.00 88.69 72 LYS A C 1
ATOM 568 O O . LYS A 1 72 ? -2.070 -13.437 3.432 1.00 88.69 72 LYS A O 1
ATOM 573 N N . GLY A 1 73 ? -2.797 -12.866 1.388 1.00 92.00 73 GLY A N 1
ATOM 574 C CA . GLY A 1 73 ? -4.148 -13.430 1.524 1.00 92.00 73 GLY A CA 1
ATOM 575 C C . GLY A 1 73 ? -5.262 -12.405 1.758 1.00 92.00 73 GLY A C 1
ATOM 576 O O . GLY A 1 73 ? -6.392 -12.791 2.053 1.00 92.00 73 GLY A O 1
ATOM 577 N N . PHE A 1 74 ? -4.984 -11.107 1.611 1.00 94.81 74 PHE A N 1
ATOM 578 C CA . PHE A 1 74 ? -6.023 -10.075 1.629 1.00 94.81 74 PHE A CA 1
ATOM 579 C C . PHE A 1 74 ? -6.704 -9.959 0.260 1.00 94.81 74 PHE A C 1
ATOM 581 O O . PHE A 1 74 ? -6.054 -9.981 -0.786 1.00 94.81 74 PHE A O 1
ATOM 588 N N . HIS A 1 75 ? -8.024 -9.784 0.243 1.00 95.69 75 HIS A N 1
ATOM 589 C CA . HIS A 1 75 ? -8.813 -9.746 -0.991 1.00 95.69 75 HIS A CA 1
ATOM 590 C C . HIS A 1 75 ? -9.729 -8.527 -1.051 1.00 95.69 75 HIS A C 1
ATOM 592 O O . HIS A 1 75 ? -10.399 -8.203 -0.073 1.00 95.69 75 HIS A O 1
ATOM 598 N N . GLU A 1 76 ? -9.838 -7.899 -2.231 1.00 96.19 76 GLU A N 1
ATOM 599 C CA . GLU A 1 76 ? -10.704 -6.720 -2.439 1.00 96.19 76 GLU A CA 1
ATOM 600 C C . GLU A 1 76 ? -12.186 -7.000 -2.143 1.00 96.19 76 GLU A C 1
ATOM 602 O O . GLU A 1 76 ? -12.933 -6.097 -1.785 1.00 96.19 76 GLU A O 1
ATOM 607 N N . SER A 1 77 ? -12.616 -8.259 -2.256 1.00 95.25 77 SER A N 1
ATOM 608 C CA . SER A 1 77 ? -13.988 -8.683 -1.967 1.00 95.25 77 SER A CA 1
ATOM 609 C C . SER A 1 77 ? -14.264 -8.963 -0.487 1.00 95.25 77 SER A C 1
ATOM 611 O O . SER A 1 77 ? -15.396 -9.311 -0.159 1.00 95.25 77 SER A O 1
ATOM 613 N N . ARG A 1 78 ? -13.249 -8.906 0.386 1.00 94.44 78 ARG A N 1
ATOM 614 C CA . ARG A 1 78 ? -13.374 -9.286 1.802 1.00 94.44 78 ARG A CA 1
ATOM 615 C C . ARG A 1 78 ? -12.771 -8.239 2.730 1.00 94.44 78 ARG A C 1
ATOM 617 O O . ARG A 1 78 ? -13.493 -7.607 3.487 1.00 94.44 78 ARG A O 1
ATOM 624 N N . ASN A 1 79 ? -11.459 -8.054 2.648 1.00 96.50 79 ASN A N 1
ATOM 625 C CA . ASN A 1 79 ? -10.672 -7.405 3.693 1.00 96.50 79 ASN A CA 1
ATOM 626 C C . ASN A 1 79 ? -9.533 -6.513 3.158 1.00 96.50 79 ASN A C 1
ATOM 628 O O . ASN A 1 79 ? -8.645 -6.115 3.906 1.00 96.50 79 ASN A O 1
ATOM 632 N N . LEU A 1 80 ? -9.561 -6.157 1.868 1.00 97.75 80 LEU A N 1
ATOM 633 C CA . LEU A 1 80 ? -8.643 -5.190 1.263 1.00 97.75 80 LEU A CA 1
ATOM 634 C C . LEU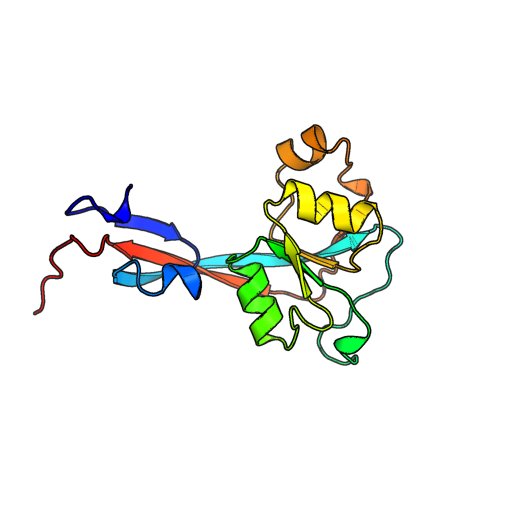 A 1 80 ? -9.401 -4.024 0.631 1.00 97.75 80 LEU A C 1
ATOM 636 O O . LEU A 1 80 ? -10.087 -4.183 -0.375 1.00 97.75 80 LEU A O 1
ATOM 640 N N . ILE A 1 81 ? -9.204 -2.820 1.148 1.00 98.38 81 ILE A N 1
ATOM 641 C CA . ILE A 1 81 ? -9.682 -1.598 0.513 1.00 98.38 81 ILE A CA 1
ATOM 642 C C . ILE A 1 81 ? -8.574 -1.033 -0.374 1.00 98.38 81 ILE A C 1
ATOM 644 O O . ILE A 1 81 ? -7.486 -0.705 0.091 1.00 98.38 81 ILE A O 1
ATOM 648 N N . VAL A 1 82 ? -8.863 -0.854 -1.661 1.00 98.12 82 VAL A N 1
ATOM 649 C CA . VAL A 1 82 ? -7.956 -0.172 -2.593 1.00 98.12 82 VAL A CA 1
ATOM 650 C C . VAL A 1 82 ? -8.448 1.238 -2.913 1.00 98.12 82 VAL A C 1
ATOM 652 O O . VAL A 1 82 ? -9.562 1.436 -3.401 1.00 98.12 82 VAL A O 1
ATOM 655 N N . VAL A 1 83 ? -7.601 2.232 -2.658 1.00 97.69 83 VAL A N 1
ATOM 656 C CA . VAL A 1 83 ? -7.894 3.659 -2.869 1.00 97.69 83 VAL A CA 1
ATOM 657 C C . VAL A 1 83 ? -7.053 4.251 -4.002 1.00 97.69 83 VAL A C 1
ATOM 659 O O . VAL A 1 83 ? -6.170 3.599 -4.554 1.00 97.69 83 VAL A O 1
ATOM 662 N N . LYS A 1 84 ? -7.354 5.491 -4.394 1.00 95.38 84 LYS A N 1
ATOM 663 C CA . LYS A 1 84 ? -6.718 6.152 -5.546 1.00 95.38 84 LYS A CA 1
ATOM 664 C C . LYS A 1 84 ? -5.320 6.719 -5.273 1.00 95.38 84 LYS A C 1
ATOM 666 O O . LYS A 1 84 ? -4.522 6.801 -6.198 1.00 95.38 84 LYS A O 1
ATOM 671 N N . ASP A 1 85 ? -5.040 7.142 -4.044 1.00 93.19 85 ASP A N 1
ATOM 672 C CA . ASP A 1 85 ? -3.817 7.855 -3.673 1.00 93.19 85 ASP A CA 1
ATOM 673 C C . ASP A 1 85 ? -3.492 7.659 -2.184 1.00 93.19 85 ASP A C 1
ATOM 675 O O . ASP A 1 85 ? -4.308 7.159 -1.405 1.00 93.19 85 ASP A O 1
ATOM 679 N N . TYR A 1 86 ? -2.271 8.024 -1.791 1.00 92.31 86 TYR A N 1
ATOM 680 C CA . TYR A 1 86 ? -1.806 7.853 -0.415 1.00 92.31 86 TYR A CA 1
ATOM 681 C C . TYR A 1 86 ? -2.533 8.772 0.574 1.00 92.31 86 TYR A C 1
ATOM 683 O O . TYR A 1 86 ? -2.706 8.387 1.727 1.00 92.31 86 TYR A O 1
ATOM 691 N N . LEU A 1 87 ? -3.019 9.940 0.142 1.00 92.12 87 LEU A N 1
ATOM 692 C CA . LEU A 1 87 ? -3.854 10.806 0.979 1.00 92.12 87 LEU A CA 1
ATOM 693 C C . LEU A 1 87 ? -5.102 10.054 1.466 1.00 92.12 87 LEU A C 1
ATOM 695 O O . LEU A 1 87 ? -5.424 10.061 2.658 1.00 92.12 87 LEU A O 1
ATOM 699 N N . ALA A 1 88 ? -5.765 9.328 0.563 1.00 94.12 88 ALA A N 1
ATOM 700 C CA . ALA A 1 88 ? -6.898 8.484 0.912 1.00 94.12 88 ALA A CA 1
ATOM 701 C C . ALA A 1 88 ? -6.520 7.324 1.853 1.00 94.12 88 ALA A C 1
ATOM 703 O O . ALA A 1 88 ? -7.311 7.009 2.738 1.00 94.12 88 ALA A O 1
ATOM 704 N N . VAL A 1 89 ? -5.328 6.723 1.722 1.00 95.12 89 VAL A N 1
ATOM 705 C CA . VAL A 1 89 ? -4.855 5.653 2.631 1.00 95.12 89 VAL A CA 1
ATOM 706 C C . VAL A 1 89 ? -4.827 6.158 4.074 1.00 95.12 89 VAL A C 1
ATOM 708 O O . VAL A 1 89 ? -5.473 5.585 4.952 1.00 95.12 89 VAL A O 1
ATOM 711 N N . TRP A 1 90 ? -4.135 7.271 4.314 1.00 92.94 90 TRP A N 1
ATOM 712 C CA . TRP A 1 90 ? -3.987 7.819 5.664 1.00 92.94 90 TRP A CA 1
ATOM 713 C C . TRP A 1 90 ? -5.302 8.372 6.222 1.00 92.94 90 TRP A C 1
ATOM 715 O O . TRP A 1 90 ? -5.578 8.231 7.414 1.00 92.94 90 TRP A O 1
ATOM 725 N N . THR A 1 91 ? -6.162 8.916 5.357 1.00 92.06 91 THR A N 1
ATOM 726 C CA . THR A 1 91 ? -7.519 9.337 5.736 1.00 92.06 91 THR A CA 1
ATOM 727 C C . THR A 1 91 ? -8.367 8.150 6.199 1.00 92.06 91 THR A C 1
ATOM 729 O O . THR A 1 91 ? -9.063 8.246 7.209 1.00 92.06 91 THR A O 1
ATOM 732 N N . MET A 1 92 ? -8.304 7.010 5.499 1.00 94.56 92 MET A N 1
ATOM 733 C CA . MET A 1 92 ? -9.049 5.802 5.875 1.00 94.56 92 MET A CA 1
ATOM 734 C C . MET A 1 92 ? -8.612 5.262 7.238 1.00 94.56 92 MET A C 1
ATOM 736 O O . MET A 1 92 ? -9.475 4.897 8.036 1.00 94.56 92 MET A O 1
ATOM 740 N N . LEU A 1 93 ? -7.308 5.286 7.533 1.00 92.88 93 LEU A N 1
ATOM 741 C CA . LEU A 1 93 ? -6.787 4.910 8.850 1.00 92.88 93 LEU A CA 1
ATOM 742 C C . LEU A 1 93 ? -7.252 5.867 9.942 1.00 92.88 93 LEU A C 1
ATOM 744 O O . LEU A 1 93 ? -7.815 5.428 10.939 1.00 92.88 93 LEU A O 1
ATOM 748 N N . LYS A 1 94 ? -7.091 7.181 9.748 1.00 91.12 94 LYS A N 1
ATOM 749 C CA . LYS A 1 94 ? -7.496 8.186 10.745 1.00 91.12 94 LYS A CA 1
ATOM 750 C C . LYS A 1 94 ? -8.979 8.088 11.099 1.00 91.12 94 LYS A C 1
ATOM 752 O O . LYS A 1 94 ? -9.353 8.244 12.259 1.00 91.12 94 LYS A O 1
ATOM 757 N N . LEU A 1 95 ? -9.820 7.832 10.097 1.00 92.62 95 LEU A N 1
ATOM 758 C CA . LEU A 1 95 ? -11.262 7.656 10.260 1.00 92.62 95 LEU A CA 1
ATOM 759 C C . LEU A 1 95 ? -11.654 6.250 10.739 1.00 92.62 95 LEU A C 1
ATOM 761 O O . LEU A 1 95 ? -12.850 5.973 10.829 1.00 92.62 95 LEU A O 1
ATOM 765 N N . LYS A 1 96 ? -10.680 5.371 11.018 1.00 93.31 96 LYS A N 1
ATOM 766 C CA . LYS A 1 96 ? -10.876 3.980 11.454 1.00 93.31 96 LYS A CA 1
ATOM 767 C C . LYS A 1 96 ? -11.767 3.172 10.506 1.00 93.31 96 LYS A C 1
ATOM 769 O O . LYS A 1 96 ? -12.580 2.359 10.929 1.00 93.31 96 LYS A O 1
ATOM 774 N N . ARG A 1 97 ? -11.648 3.440 9.204 1.00 95.12 97 ARG A N 1
ATOM 775 C CA . ARG A 1 97 ? -12.333 2.693 8.133 1.00 95.12 97 ARG A CA 1
ATOM 776 C C . ARG A 1 97 ? -11.492 1.536 7.592 1.00 95.12 97 ARG A C 1
ATOM 778 O O . ARG A 1 97 ? -11.987 0.747 6.797 1.00 95.12 97 ARG A O 1
ATOM 785 N N . ALA A 1 98 ? -10.227 1.489 7.985 1.00 95.75 98 ALA A N 1
ATOM 786 C CA . ALA A 1 98 ? -9.314 0.374 7.822 1.00 95.75 98 ALA A CA 1
ATOM 787 C C . ALA A 1 98 ? -8.469 0.285 9.097 1.00 95.75 98 ALA A C 1
ATOM 789 O O . ALA A 1 98 ? -8.235 1.307 9.750 1.00 95.75 98 ALA A O 1
ATOM 790 N N . ASP A 1 99 ? -8.009 -0.913 9.429 1.00 94.81 99 ASP A N 1
ATOM 791 C CA . ASP A 1 99 ? -7.237 -1.181 10.640 1.00 94.81 99 ASP A CA 1
ATOM 792 C C . ASP A 1 99 ? -5.753 -0.877 10.439 1.00 94.81 99 ASP A C 1
ATOM 794 O O . ASP A 1 99 ? -5.082 -0.391 11.356 1.00 94.81 99 ASP A O 1
ATOM 798 N N . PHE A 1 100 ? -5.229 -1.142 9.235 1.00 94.25 100 PHE A N 1
ATOM 799 C CA . PHE A 1 100 ? -3.822 -0.904 8.932 1.00 94.25 100 PHE A CA 1
ATOM 800 C C . PHE A 1 100 ? -3.509 -0.671 7.445 1.00 94.25 100 PHE A C 1
ATOM 802 O O . PHE A 1 100 ? -4.275 -1.018 6.546 1.00 94.25 100 PHE A O 1
ATOM 809 N N . THR A 1 101 ? -2.333 -0.089 7.196 1.00 94.25 101 THR A N 1
ATOM 810 C CA . THR A 1 101 ? -1.659 -0.063 5.886 1.00 94.25 101 THR A CA 1
ATOM 811 C C . THR A 1 101 ? -0.237 -0.586 6.032 1.00 94.25 101 THR A C 1
ATOM 813 O O . THR A 1 101 ? 0.340 -0.561 7.118 1.00 94.25 101 THR A O 1
ATOM 816 N N . ILE A 1 102 ? 0.362 -1.004 4.922 1.00 92.12 102 ILE A N 1
ATOM 817 C CA . ILE A 1 102 ? 1.809 -1.196 4.814 1.00 92.12 102 ILE A CA 1
ATOM 818 C C . ILE A 1 102 ? 2.386 0.047 4.126 1.00 92.12 102 ILE A C 1
ATOM 820 O O . ILE A 1 102 ? 1.838 0.491 3.120 1.00 92.12 102 ILE A O 1
ATOM 824 N N . ALA A 1 103 ? 3.437 0.651 4.681 1.00 89.69 103 ALA A N 1
ATOM 825 C CA . ALA A 1 103 ? 4.101 1.829 4.111 1.00 89.69 103 ALA A CA 1
ATOM 826 C C . 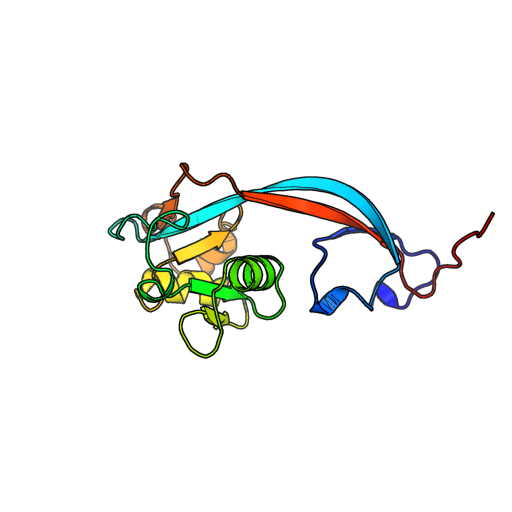ALA A 1 103 ? 5.556 1.939 4.602 1.00 89.69 103 ALA A C 1
ATOM 828 O O . ALA A 1 103 ? 5.881 1.430 5.667 1.00 89.69 103 ALA A O 1
ATOM 829 N N . HIS A 1 104 ? 6.434 2.624 3.862 1.00 83.44 104 HIS A N 1
ATOM 830 C CA . HIS A 1 104 ? 7.786 2.946 4.346 1.00 83.44 104 HIS A CA 1
ATOM 831 C C . HIS A 1 104 ? 7.742 3.998 5.468 1.00 83.44 104 HIS A C 1
ATOM 833 O O . HIS A 1 104 ? 7.939 3.695 6.633 1.00 83.44 104 HIS A O 1
ATOM 839 N N . LYS A 1 105 ? 7.483 5.264 5.130 1.00 79.12 105 LYS A N 1
ATOM 840 C CA . LYS A 1 105 ? 7.186 6.341 6.083 1.00 79.12 105 LYS A CA 1
ATOM 841 C C . LYS A 1 105 ? 6.197 7.275 5.391 1.00 79.12 105 LYS A C 1
ATOM 843 O O . LYS A 1 105 ? 6.405 7.544 4.204 1.00 79.12 105 LYS A O 1
ATOM 848 N N . PRO A 1 106 ? 5.141 7.763 6.065 1.00 72.69 106 PRO A N 1
ATOM 849 C CA . PRO A 1 106 ? 4.318 8.819 5.497 1.00 72.69 106 PRO A CA 1
ATOM 850 C C . PRO A 1 106 ? 5.198 9.991 5.060 1.00 72.69 106 PRO A C 1
ATOM 852 O O . PRO A 1 106 ? 6.048 10.471 5.811 1.00 72.69 106 PRO A O 1
ATOM 855 N N . TYR A 1 107 ? 4.998 10.445 3.825 1.00 76.25 107 TYR A N 1
ATOM 856 C CA . TYR A 1 107 ? 5.610 11.678 3.359 1.00 76.25 107 TYR A CA 1
ATOM 857 C C . TYR A 1 107 ? 4.958 12.859 4.084 1.00 76.25 107 TYR A C 1
ATOM 859 O O . TYR A 1 107 ? 3.730 12.953 4.120 1.00 76.25 107 TYR A O 1
ATOM 867 N N . GLN A 1 108 ? 5.769 13.766 4.630 1.00 75.12 108 GLN A N 1
ATOM 868 C CA . GLN A 1 108 ? 5.293 14.875 5.461 1.00 75.12 108 GLN A CA 1
ATOM 869 C C . GLN A 1 108 ? 4.229 15.735 4.758 1.00 75.12 108 GLN A C 1
ATOM 871 O O . GLN A 1 108 ? 3.237 16.099 5.380 1.00 75.12 108 GLN A O 1
ATOM 876 N N . GLY A 1 109 ? 4.358 15.969 3.447 1.00 75.81 109 GLY A N 1
ATOM 877 C CA . GLY A 1 109 ? 3.365 16.743 2.696 1.00 75.81 109 GLY A CA 1
ATOM 878 C C . GLY A 1 109 ? 1.967 16.110 2.672 1.00 75.81 109 GLY A C 1
ATOM 879 O O . GLY A 1 109 ? 0.981 16.834 2.686 1.00 75.81 109 GLY A O 1
ATOM 880 N N . ILE A 1 110 ? 1.860 14.775 2.716 1.00 79.31 110 ILE A N 1
ATOM 881 C CA . ILE A 1 110 ? 0.554 14.096 2.807 1.00 79.31 110 ILE A CA 1
ATOM 882 C C . ILE A 1 110 ? -0.054 14.289 4.197 1.00 79.31 110 ILE A C 1
ATOM 884 O O . ILE A 1 110 ? -1.262 14.469 4.319 1.00 79.31 110 ILE A O 1
ATOM 888 N N . ILE A 1 111 ? 0.774 14.257 5.243 1.00 78.56 111 ILE A N 1
ATOM 889 C CA . ILE A 1 111 ? 0.329 14.504 6.618 1.00 78.56 111 ILE A CA 1
ATOM 890 C C . ILE A 1 111 ? -0.235 15.926 6.737 1.00 78.56 111 ILE A C 1
ATOM 892 O O . ILE A 1 111 ? -1.320 16.112 7.284 1.00 78.56 111 ILE A O 1
ATOM 896 N N . GLU A 1 112 ? 0.449 16.907 6.148 1.00 80.12 112 GLU A N 1
ATOM 897 C CA . GLU A 1 112 ? 0.028 18.310 6.145 1.00 80.12 112 GLU A CA 1
ATOM 898 C C . GLU A 1 112 ? -1.254 18.547 5.329 1.00 80.12 112 GLU A C 1
ATOM 900 O O . GLU A 1 112 ? -2.197 19.148 5.846 1.00 80.12 112 GLU A O 1
ATOM 905 N N . GLU A 1 113 ? -1.328 18.038 4.092 1.00 78.75 113 GLU A N 1
ATOM 906 C CA . GLU A 1 113 ? -2.497 18.183 3.203 1.00 78.75 113 GLU A CA 1
ATOM 907 C C . GLU A 1 113 ? -3.770 17.576 3.810 1.00 78.75 113 GLU A C 1
ATOM 909 O O . GLU A 1 113 ? -4.874 18.089 3.636 1.00 78.75 113 GLU A O 1
ATOM 914 N N . ALA A 1 114 ? -3.608 16.492 4.563 1.00 73.38 114 ALA A N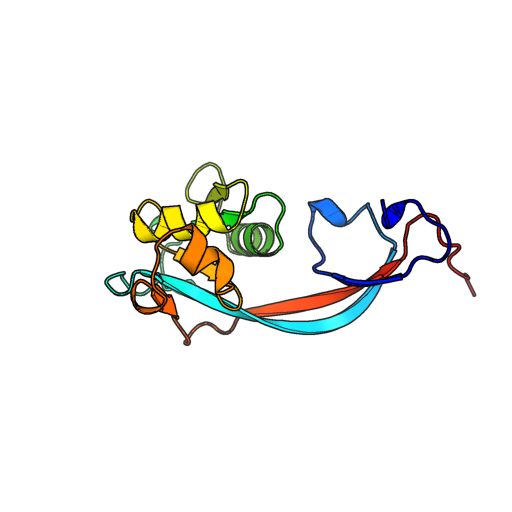 1
ATOM 915 C CA . ALA A 1 114 ? -4.696 15.778 5.212 1.00 73.38 114 ALA A CA 1
ATOM 916 C C . ALA A 1 114 ? -5.112 16.360 6.573 1.00 73.38 114 ALA A C 1
ATOM 918 O O . ALA A 1 114 ? -6.027 15.823 7.200 1.00 73.38 114 ALA A O 1
ATOM 919 N N . HIS A 1 115 ? -4.413 17.388 7.073 1.00 82.50 115 HIS A N 1
ATOM 920 C CA . HIS A 1 115 ? -4.499 17.840 8.468 1.00 82.50 115 HIS A CA 1
ATOM 921 C C . HIS A 1 115 ? -4.308 16.703 9.490 1.00 82.50 115 HIS A C 1
ATOM 923 O O . HIS A 1 115 ? -4.914 16.693 10.565 1.00 82.50 115 HIS A O 1
ATOM 929 N N . LEU A 1 116 ? -3.471 15.728 9.140 1.00 82.06 116 LEU A N 1
ATOM 930 C CA . LEU A 1 116 ? -3.081 14.629 10.009 1.00 82.06 116 LEU A CA 1
ATOM 931 C C . LEU A 1 116 ? -1.868 15.032 10.838 1.00 82.06 116 LEU A C 1
ATOM 933 O O . LEU A 1 116 ? -1.186 16.020 10.560 1.00 82.06 116 LEU A O 1
ATOM 937 N N . LYS A 1 117 ? -1.562 14.228 11.848 1.00 84.31 117 LYS A N 1
ATOM 938 C CA . LYS A 1 117 ? -0.314 14.340 12.596 1.00 84.31 117 LYS A CA 1
ATOM 939 C C . LYS A 1 117 ? 0.406 13.002 12.612 1.00 84.31 117 LYS A C 1
ATOM 941 O O . LYS A 1 117 ? -0.243 11.963 12.647 1.00 84.31 117 LYS A O 1
ATOM 946 N N . GLU A 1 118 ? 1.740 13.008 12.639 1.00 81.25 118 GLU A N 1
ATOM 947 C CA . GLU A 1 118 ? 2.503 11.754 12.773 1.00 81.25 118 GLU A CA 1
ATOM 948 C C . GLU A 1 118 ? 2.090 10.979 14.045 1.00 81.25 118 GLU A C 1
ATOM 950 O O . GLU A 1 118 ? 1.958 9.762 13.989 1.00 81.25 118 GLU A O 1
ATOM 955 N N . GLU A 1 119 ? 1.774 11.680 15.145 1.00 86.81 119 GLU A N 1
ATOM 956 C CA . GLU A 1 119 ? 1.288 11.110 16.421 1.00 86.81 119 GLU A CA 1
ATOM 957 C C . GLU A 1 119 ? -0.078 10.404 16.335 1.00 86.81 119 GLU A C 1
ATOM 959 O O . GLU A 1 119 ? -0.470 9.681 17.253 1.00 86.81 119 GLU A O 1
ATOM 964 N N . ASP A 1 120 ? -0.811 10.586 15.235 1.00 87.69 120 ASP A N 1
ATOM 965 C CA . ASP A 1 120 ? -2.071 9.883 14.999 1.00 87.69 120 ASP A CA 1
ATOM 966 C C . ASP A 1 120 ? -1.860 8.411 14.644 1.00 87.69 120 ASP A C 1
ATOM 968 O O . ASP A 1 120 ? -2.812 7.626 14.677 1.00 87.69 120 ASP A O 1
ATOM 972 N N . PHE A 1 121 ? -0.628 8.035 14.304 1.00 89.75 121 PHE A N 1
ATOM 973 C CA . PHE A 1 121 ? -0.281 6.715 13.813 1.00 89.75 121 PHE A CA 1
ATOM 974 C C . PHE A 1 121 ? 0.884 6.124 14.597 1.00 89.75 121 PHE A C 1
ATOM 976 O O . PHE A 1 121 ? 1.732 6.828 15.140 1.00 89.75 121 PHE A O 1
ATOM 983 N N . LYS A 1 122 ? 0.945 4.796 14.620 1.00 89.81 122 LYS A N 1
ATOM 984 C CA . LYS A 1 122 ? 2.088 4.051 15.146 1.00 89.81 122 LYS A CA 1
ATOM 985 C C . LYS A 1 122 ? 2.491 2.943 14.190 1.00 89.81 122 LYS A C 1
ATOM 987 O O . LYS A 1 122 ? 1.649 2.380 13.486 1.00 89.81 122 LYS A O 1
ATOM 992 N N . THR A 1 123 ? 3.778 2.630 14.198 1.00 87.69 123 THR A N 1
ATOM 993 C CA . THR A 1 123 ? 4.349 1.478 13.507 1.00 87.69 123 THR A CA 1
ATOM 994 C C . THR A 1 123 ? 4.298 0.248 14.405 1.00 87.69 123 THR A C 1
ATOM 996 O O . THR A 1 123 ? 4.590 0.311 15.599 1.00 87.69 123 THR A O 1
ATOM 999 N N . LEU A 1 124 ? 3.958 -0.900 13.826 1.00 81.81 124 LEU A N 1
ATOM 1000 C CA . LEU A 1 124 ? 4.168 -2.203 14.452 1.00 81.81 124 LEU A CA 1
ATOM 1001 C C . LEU A 1 124 ? 5.534 -2.725 13.987 1.00 81.81 124 LEU A C 1
ATOM 1003 O O . LEU A 1 124 ? 5.638 -3.477 13.019 1.00 81.81 124 LEU A O 1
ATOM 1007 N N . GLU A 1 125 ? 6.600 -2.252 14.638 1.00 66.88 125 GLU A N 1
ATOM 1008 C CA . GLU A 1 125 ? 7.998 -2.490 14.228 1.00 66.88 125 GLU A CA 1
ATOM 1009 C C . GLU A 1 125 ? 8.429 -3.964 14.263 1.00 66.88 125 GLU A C 1
ATOM 1011 O O . GLU A 1 125 ? 9.438 -4.335 13.667 1.00 66.88 125 GLU A O 1
ATOM 1016 N N . THR A 1 126 ? 7.650 -4.829 14.912 1.00 63.28 126 THR A N 1
ATOM 1017 C CA . THR A 1 126 ? 7.888 -6.276 14.977 1.00 63.28 126 THR A CA 1
ATOM 1018 C C . THR A 1 126 ? 7.725 -6.993 13.634 1.00 63.28 126 THR A C 1
ATOM 1020 O O . THR A 1 126 ? 8.137 -8.146 13.519 1.00 63.28 126 THR A O 1
ATOM 1023 N N . ILE A 1 127 ? 7.176 -6.336 12.605 1.00 64.69 127 ILE A N 1
ATOM 1024 C CA . ILE A 1 127 ? 7.022 -6.900 11.259 1.00 64.69 127 ILE A CA 1
ATOM 1025 C C . ILE A 1 127 ? 7.972 -6.171 10.301 1.00 64.69 127 ILE A C 1
ATOM 1027 O O . ILE A 1 127 ? 7.657 -5.100 9.785 1.00 64.69 127 ILE A O 1
ATOM 1031 N N . SER A 1 128 ? 9.142 -6.764 10.040 1.00 64.94 128 SER A N 1
ATOM 1032 C CA . SER A 1 128 ? 10.078 -6.255 9.031 1.00 64.94 128 SER A CA 1
ATOM 1033 C C . SER A 1 128 ? 9.668 -6.754 7.646 1.00 64.94 128 SER A C 1
ATOM 1035 O O . SER A 1 128 ? 9.844 -7.928 7.314 1.00 64.94 128 SER A O 1
ATOM 1037 N N . LEU A 1 129 ? 9.093 -5.865 6.836 1.00 78.69 129 LEU A N 1
ATOM 1038 C CA . LEU A 1 129 ? 8.857 -6.111 5.417 1.00 78.69 129 LEU A CA 1
ATOM 1039 C C . LEU A 1 129 ? 9.938 -5.383 4.628 1.00 78.69 129 LEU A C 1
ATOM 1041 O O . LEU A 1 129 ? 10.270 -4.239 4.923 1.00 78.69 129 LEU A O 1
ATOM 1045 N N . SER A 1 130 ? 10.492 -6.041 3.617 1.00 83.31 130 SER A N 1
ATOM 1046 C CA . SER A 1 130 ? 11.473 -5.433 2.726 1.00 83.31 130 SER A CA 1
ATOM 1047 C C . SER A 1 130 ? 11.009 -5.621 1.297 1.00 83.31 130 SER A C 1
ATOM 1049 O O . SER A 1 130 ? 10.742 -6.745 0.870 1.00 83.31 130 SER A O 1
ATOM 1051 N N . MET A 1 131 ? 10.857 -4.513 0.576 1.00 84.88 131 MET A N 1
ATOM 1052 C CA . MET A 1 131 ? 10.345 -4.527 -0.788 1.00 84.88 131 MET A CA 1
ATOM 1053 C C . MET A 1 131 ? 11.470 -4.211 -1.773 1.00 84.88 131 MET A C 1
ATOM 1055 O O . MET A 1 131 ? 12.105 -3.158 -1.646 1.00 84.88 131 MET A O 1
ATOM 1059 N N . PRO A 1 132 ? 11.736 -5.096 -2.751 1.00 88.00 132 PRO A N 1
ATOM 1060 C CA . PRO A 1 132 ? 12.810 -4.896 -3.710 1.00 88.00 132 PRO A CA 1
ATOM 1061 C C . PRO A 1 132 ? 12.495 -3.751 -4.677 1.00 88.00 132 PRO A C 1
ATOM 1063 O O . PRO A 1 132 ? 11.417 -3.673 -5.271 1.00 88.00 132 PRO A O 1
ATOM 1066 N N . LEU A 1 133 ? 13.483 -2.887 -4.868 1.00 89.94 133 LEU A N 1
ATOM 1067 C CA . LEU A 1 133 ? 13.544 -1.920 -5.951 1.00 89.94 133 LEU A CA 1
ATOM 1068 C C . LEU A 1 133 ? 14.268 -2.547 -7.136 1.00 89.94 133 LEU A C 1
ATOM 1070 O O . LEU A 1 133 ? 15.247 -3.270 -6.958 1.00 89.94 133 LEU A O 1
ATOM 1074 N N . TYR A 1 134 ? 13.825 -2.224 -8.343 1.00 91.94 134 TYR A N 1
ATOM 1075 C CA . TYR A 1 134 ? 14.404 -2.732 -9.579 1.00 91.94 134 TYR A CA 1
ATOM 1076 C C . TYR A 1 134 ? 14.919 -1.605 -10.464 1.00 91.94 134 TYR A C 1
ATOM 1078 O O . TYR A 1 134 ? 14.414 -0.478 -10.443 1.00 91.94 134 TYR A O 1
ATOM 1086 N N . VAL A 1 135 ? 15.910 -1.958 -11.277 1.00 91.00 135 VAL A N 1
ATOM 1087 C CA . VAL A 1 135 ? 16.238 -1.232 -12.499 1.00 91.00 135 VAL A CA 1
ATOM 1088 C C . VAL A 1 135 ? 15.417 -1.830 -13.637 1.00 91.00 135 VAL A C 1
ATOM 1090 O O . VAL A 1 135 ? 15.360 -3.051 -13.809 1.00 91.00 135 VAL A O 1
ATOM 1093 N N . ALA A 1 136 ? 14.780 -0.960 -14.411 1.00 89.25 136 ALA A N 1
ATOM 1094 C CA . ALA A 1 136 ? 13.918 -1.328 -15.520 1.00 89.25 136 ALA A CA 1
ATOM 1095 C C . ALA A 1 136 ? 14.273 -0.503 -16.762 1.00 89.25 136 ALA A C 1
ATOM 1097 O O . ALA A 1 136 ? 14.578 0.681 -16.650 1.00 89.25 136 ALA A O 1
ATOM 1098 N N . ALA A 1 137 ? 14.218 -1.101 -17.947 1.00 86.00 137 ALA A N 1
ATOM 1099 C CA . ALA A 1 137 ? 14.333 -0.379 -19.210 1.00 86.00 137 ALA A CA 1
ATOM 1100 C C . ALA A 1 137 ? 12.972 -0.274 -19.904 1.00 86.00 137 ALA A C 1
ATOM 1102 O O . ALA A 1 137 ? 12.112 -1.147 -19.764 1.00 86.00 137 ALA A O 1
ATOM 1103 N N . SER A 1 138 ? 12.792 0.800 -20.674 1.00 85.25 138 SER A N 1
ATOM 1104 C CA . SER A 1 138 ? 11.675 0.928 -21.615 1.00 85.25 138 SER A CA 1
ATOM 1105 C C . SER A 1 138 ? 11.610 -0.286 -22.549 1.00 85.25 138 SER A C 1
ATOM 1107 O O . SER A 1 138 ? 12.653 -0.761 -23.001 1.00 85.25 138 SER A O 1
ATOM 1109 N N . LEU A 1 139 ? 10.400 -0.740 -22.899 1.00 84.25 139 LEU A N 1
ATOM 1110 C CA . LEU A 1 139 ? 10.215 -1.818 -23.879 1.00 84.25 139 LEU A CA 1
ATOM 1111 C C . LEU A 1 139 ? 10.801 -1.478 -25.255 1.00 84.25 139 LEU A C 1
ATOM 1113 O O . LEU A 1 139 ? 11.170 -2.382 -25.998 1.00 84.25 139 LEU A O 1
ATOM 1117 N N . SER A 1 140 ? 10.899 -0.184 -25.583 1.00 79.62 140 SER A N 1
ATOM 1118 C CA . SER A 1 140 ? 11.485 0.304 -26.834 1.00 79.62 140 SER A CA 1
ATOM 1119 C C . SER A 1 140 ? 13.020 0.317 -26.846 1.00 79.62 140 SER A C 1
ATOM 1121 O O . SER A 1 140 ? 13.611 0.669 -27.866 1.00 79.62 140 SER A O 1
ATOM 1123 N N . THR A 1 141 ? 13.678 -0.040 -25.738 1.00 77.75 141 THR A N 1
ATOM 1124 C CA . THR A 1 141 ? 15.137 -0.202 -25.670 1.00 77.75 141 THR A CA 1
ATOM 1125 C C . THR A 1 141 ? 15.537 -1.550 -26.264 1.00 77.75 141 THR A C 1
ATOM 1127 O O . THR A 1 141 ? 15.026 -2.587 -25.841 1.00 77.75 141 THR A O 1
ATOM 1130 N N . ASP A 1 142 ? 16.476 -1.537 -27.214 1.00 75.25 142 ASP A N 1
ATOM 1131 C CA . ASP A 1 142 ? 17.039 -2.766 -27.774 1.00 75.25 142 ASP A CA 1
ATOM 1132 C C . ASP A 1 142 ? 17.846 -3.473 -26.680 1.00 75.25 142 ASP A C 1
ATOM 1134 O O . ASP A 1 142 ? 18.829 -2.936 -26.167 1.00 75.25 142 ASP A O 1
ATOM 1138 N N . LEU A 1 143 ? 17.419 -4.673 -26.299 1.00 68.12 143 LEU A N 1
ATOM 1139 C CA . LEU A 1 143 ? 18.208 -5.527 -25.424 1.00 68.12 143 LEU A CA 1
ATOM 1140 C C . LEU A 1 143 ? 19.296 -6.179 -26.279 1.00 68.12 143 LEU A C 1
ATOM 1142 O O . LEU A 1 143 ? 18.981 -6.980 -27.162 1.00 68.12 143 LEU A O 1
ATOM 1146 N N . GLU A 1 144 ? 20.568 -5.849 -26.036 1.00 65.50 144 GLU A N 1
ATOM 1147 C CA . GLU A 1 144 ? 21.661 -6.629 -26.619 1.00 65.50 144 GLU A CA 1
ATOM 1148 C C . GLU A 1 144 ? 21.540 -8.074 -26.125 1.00 65.50 144 GLU A C 1
ATOM 1150 O O . GLU A 1 144 ? 21.731 -8.377 -24.946 1.00 65.50 144 GLU A O 1
ATOM 1155 N N . THR A 1 145 ? 2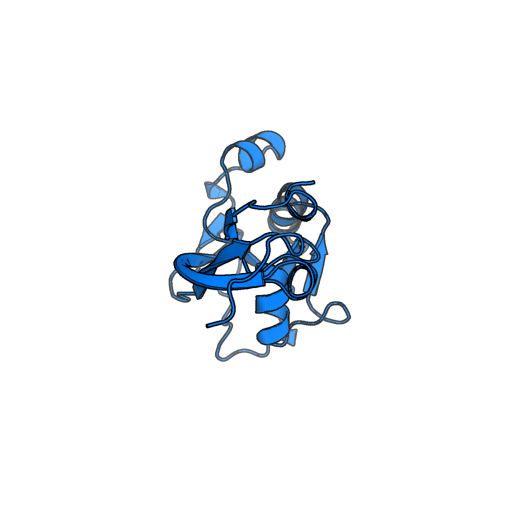1.185 -8.968 -27.041 1.00 52.69 145 THR A N 1
ATOM 1156 C CA . THR A 1 145 ? 21.229 -10.412 -26.832 1.00 52.69 145 THR A CA 1
ATOM 1157 C C . THR A 1 145 ? 22.615 -10.875 -27.266 1.00 52.69 145 THR A C 1
ATOM 1159 O O . THR A 1 145 ? 22.984 -10.726 -28.430 1.00 52.69 145 THR A O 1
ATOM 1162 N N . ARG A 1 146 ? 23.414 -11.345 -26.304 1.00 43.50 146 ARG A N 1
ATOM 1163 C CA . ARG A 1 146 ? 24.688 -12.027 -26.569 1.00 43.50 146 ARG A CA 1
ATOM 1164 C C . ARG A 1 146 ? 24.461 -13.490 -26.910 1.00 43.50 146 ARG A C 1
ATOM 1166 O O . ARG A 1 146 ? 23.539 -14.082 -26.307 1.00 43.50 146 ARG A O 1
#

pLDDT: mean 85.35, std 10.52, range [43.5, 98.38]

Secondary structure (DSSP, 8-state):
-TTTSTT-EEEEEE--TTTGGGEEEEEEEEEEEEEEEEETTPPP--TTTS-GGG--EEEETTSHHHHHHHHTT--TTTTEEEESSHHHHHHHHHTTSSSBEEES---HHHHHHTT--GGGEEEEEEEEEEEEEEEEEETTS-----

Radius of gyration: 17.13 Å; chains: 1; bounding box: 39×34×48 Å